Protein AF-A0A821G284-F1 (afdb_monomer)

Solvent-accessible surface area (backbone atoms only — not comparable to full-atom values): 5428 Å² total; per-residue (Å²): 142,83,88,77,83,86,81,82,83,84,82,85,86,87,86,88,83,74,96,70,87,66,101,66,86,90,82,86,87,88,84,70,70,62,88,46,97,87,67,66,82,83,72,84,94,60,94,74,85,88,85,89,63,82,82,57,71,71,66,79,67,53,81,78,85,72,131

Secondary structure (DSSP, 8-state):
--SSSS--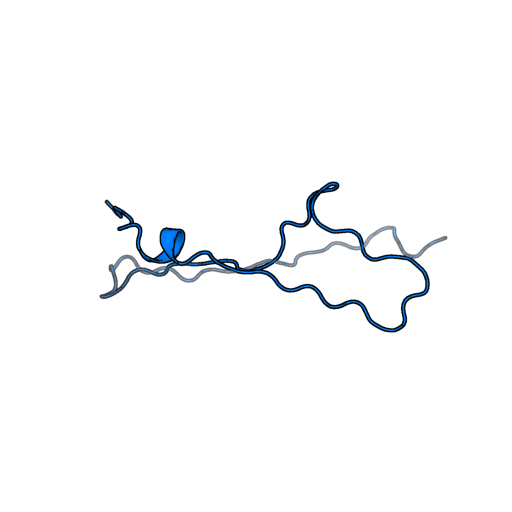----------SSPPSSPPP----S---STTT--PPTT-S---------HHHHTS-----

Foldseek 3Di:
DPDPPDDDDDDDDDDDDDPDDDPDDDDDDDWDWDPDPPTDDDDPPDPDDDGDTDDDPVNVPDPDPDD

Sequence (67 aa):
FDLLLDRRDSSGIRFYLSNELRQHDLGYITFGTMSNLFGLAIPPLVERFVVDSYCPAKVTRVKCHFF

pLDDT: mean 81.96, std 13.25, range [43.5, 96.5]

Radius of gyration: 21.2 Å; Cα contacts (8 Å, |Δi|>4): 16; chains: 1; bounding box: 39×19×54 Å

Structure (mmCIF, N/CA/C/O backbone):
data_AF-A0A821G284-F1
#
_entry.id   AF-A0A821G284-F1
#
loop_
_atom_site.group_PDB
_atom_site.id
_atom_site.type_symbol
_atom_site.label_atom_id
_atom_site.label_alt_id
_atom_site.label_comp_id
_atom_site.label_asym_id
_atom_site.label_entity_id
_atom_site.label_seq_id
_atom_site.pdbx_PDB_ins_code
_atom_site.Cartn_x
_atom_site.Cartn_y
_atom_site.Cartn_z
_atom_site.occupancy
_atom_site.B_iso_or_equiv
_atom_site.auth_seq_id
_atom_site.auth_comp_i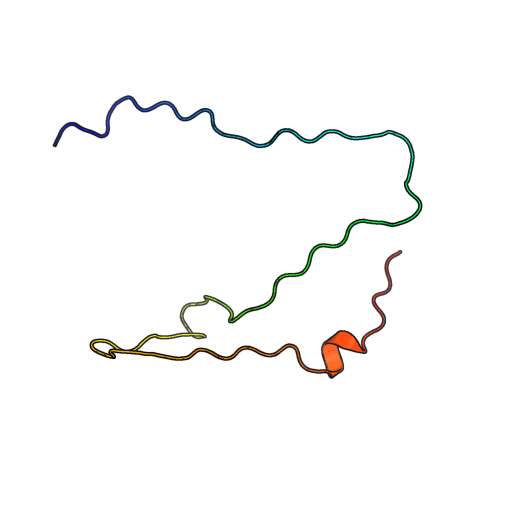d
_atom_site.auth_asym_id
_atom_site.auth_atom_id
_atom_site.pdbx_PDB_model_num
ATOM 1 N N . PHE A 1 1 ? -14.775 5.422 -29.393 1.00 50.97 1 PHE A N 1
ATOM 2 C CA . PHE A 1 1 ? -14.148 5.803 -28.108 1.00 50.97 1 PHE A CA 1
ATOM 3 C C . PHE A 1 1 ? -15.262 5.822 -27.055 1.00 50.97 1 PHE A C 1
ATOM 5 O O . PHE A 1 1 ? -15.531 6.857 -26.470 1.00 50.97 1 PHE A O 1
ATOM 12 N N . ASP A 1 2 ? -15.942 4.688 -26.826 1.00 55.38 2 ASP A N 1
ATOM 13 C CA . ASP A 1 2 ? -17.307 4.697 -26.249 1.00 55.38 2 ASP A CA 1
ATOM 14 C C . ASP A 1 2 ? -17.493 3.768 -25.036 1.00 55.38 2 ASP A C 1
ATOM 16 O O . ASP A 1 2 ? -18.590 3.301 -24.766 1.00 55.38 2 ASP A O 1
ATOM 20 N N . LEU A 1 3 ? -16.427 3.478 -24.281 1.00 60.12 3 LEU A N 1
ATOM 21 C CA . LEU A 1 3 ? -16.478 2.566 -23.121 1.00 60.12 3 LEU A CA 1
ATOM 22 C C . LEU A 1 3 ? -16.484 3.265 -21.745 1.00 60.12 3 LEU A C 1
ATOM 24 O O . LEU A 1 3 ? -16.411 2.582 -20.727 1.00 60.12 3 LEU A O 1
ATOM 28 N N . LEU A 1 4 ? -16.535 4.602 -21.684 1.00 68.44 4 LEU A N 1
ATOM 29 C CA . LEU A 1 4 ? -16.280 5.360 -20.442 1.00 68.44 4 LEU A CA 1
ATOM 30 C C . LEU A 1 4 ? -17.438 6.214 -19.917 1.00 68.44 4 LEU A C 1
ATOM 32 O O . LEU A 1 4 ? -17.312 6.780 -18.833 1.00 68.44 4 LEU A O 1
ATOM 36 N N . LEU A 1 5 ? -18.557 6.314 -20.627 1.00 68.75 5 LEU A N 1
ATOM 37 C CA . LEU A 1 5 ? -19.698 7.084 -20.140 1.00 68.75 5 LEU A CA 1
ATOM 38 C C . LEU A 1 5 ? -20.712 6.127 -19.507 1.00 68.75 5 LEU A C 1
ATOM 40 O O . LEU A 1 5 ? -21.156 5.186 -20.153 1.00 68.75 5 LEU A O 1
ATOM 44 N N . ASP A 1 6 ? -21.034 6.397 -18.237 1.00 71.25 6 ASP A N 1
ATOM 45 C CA . ASP A 1 6 ? -22.080 5.759 -17.415 1.00 71.25 6 ASP A CA 1
ATOM 46 C C . ASP A 1 6 ? -21.692 4.578 -16.495 1.00 71.25 6 ASP A C 1
ATOM 48 O O . ASP A 1 6 ? -22.538 3.795 -16.061 1.00 71.25 6 ASP A O 1
ATOM 52 N N . ARG A 1 7 ? -20.417 4.448 -16.096 1.00 79.31 7 ARG A N 1
ATOM 53 C CA . ARG A 1 7 ? -20.036 3.475 -15.051 1.00 79.31 7 ARG A CA 1
ATOM 54 C C . ARG A 1 7 ? -20.144 4.086 -13.650 1.00 79.31 7 ARG A C 1
ATOM 56 O O . ARG A 1 7 ? -19.231 4.764 -13.186 1.00 79.31 7 ARG A O 1
ATOM 63 N N . ARG A 1 8 ? -21.250 3.816 -12.953 1.00 83.81 8 ARG A N 1
ATOM 64 C CA . ARG A 1 8 ? -21.402 4.150 -11.529 1.00 83.81 8 ARG A CA 1
ATOM 65 C C . ARG A 1 8 ? -20.686 3.109 -10.668 1.00 83.81 8 ARG A C 1
ATOM 67 O O . ARG A 1 8 ? -21.150 1.978 -10.558 1.00 83.81 8 ARG A O 1
ATOM 74 N N . ASP A 1 9 ? -19.579 3.496 -10.043 1.00 86.12 9 ASP A N 1
ATOM 75 C CA . ASP A 1 9 ? -18.962 2.691 -8.988 1.00 86.12 9 ASP A CA 1
ATOM 76 C C . ASP A 1 9 ? -19.713 2.878 -7.659 1.00 86.12 9 ASP A C 1
ATOM 78 O O . ASP A 1 9 ? -20.214 3.958 -7.339 1.00 86.12 9 ASP A O 1
ATOM 82 N N . SER A 1 10 ? -19.856 1.800 -6.897 1.00 91.19 10 SER A N 1
ATOM 83 C CA . SER A 1 10 ? -20.450 1.794 -5.549 1.00 91.19 10 SER A CA 1
ATOM 84 C C . SER A 1 10 ? -19.663 0.872 -4.616 1.00 91.19 10 SER A C 1
ATOM 86 O O . SER A 1 10 ? -20.222 0.268 -3.700 1.00 91.19 10 SER A O 1
ATOM 88 N N . SER A 1 11 ? -18.362 0.737 -4.880 1.00 93.94 11 SER A N 1
ATOM 89 C CA . SER A 1 11 ? -17.425 0.011 -4.034 1.00 93.94 11 SER A CA 1
ATOM 90 C C . SER A 1 11 ? -17.166 0.749 -2.711 1.00 93.94 11 SER A C 1
ATOM 92 O O . SER A 1 11 ? -17.330 1.965 -2.598 1.00 93.94 11 SER A O 1
ATOM 94 N N . GLY A 1 12 ? -16.795 0.005 -1.668 1.00 94.06 12 GLY A N 1
ATOM 95 C CA . GLY A 1 12 ? -16.509 0.571 -0.354 1.00 94.06 12 GLY A CA 1
ATOM 96 C C . GLY A 1 12 ? -16.180 -0.491 0.688 1.00 94.06 12 GLY A C 1
ATOM 97 O O . GLY A 1 12 ? -16.225 -1.691 0.417 1.00 94.06 12 GLY A O 1
ATOM 98 N N . ILE A 1 13 ? -15.858 -0.034 1.899 1.00 96.06 13 ILE A N 1
ATOM 99 C CA . ILE A 1 13 ? -15.530 -0.885 3.047 1.00 96.06 13 ILE A CA 1
ATOM 100 C C . ILE A 1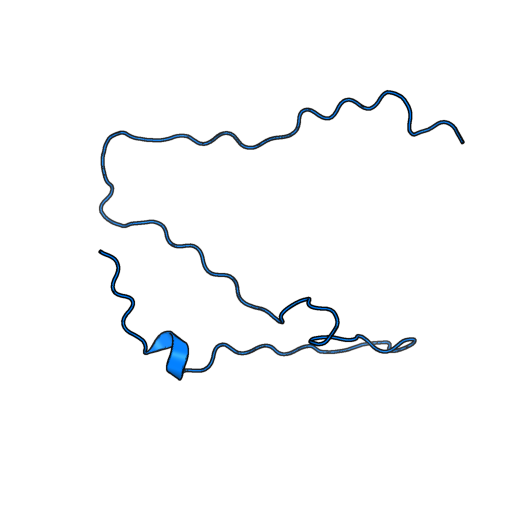 13 ? -16.542 -0.607 4.158 1.00 96.06 13 ILE A C 1
ATOM 102 O O . ILE A 1 13 ? -16.853 0.548 4.453 1.00 96.06 13 ILE A O 1
ATOM 106 N N . ARG A 1 14 ? -17.056 -1.668 4.788 1.00 96.50 14 ARG A N 1
ATOM 107 C CA . ARG A 1 14 ? -17.904 -1.579 5.980 1.00 96.50 14 ARG A CA 1
ATOM 108 C C . ARG A 1 14 ? -17.121 -2.042 7.203 1.00 96.50 14 ARG A C 1
ATOM 110 O O . ARG A 1 14 ? -16.644 -3.172 7.233 1.00 96.50 14 ARG A O 1
ATOM 117 N N . PHE A 1 15 ? -17.039 -1.183 8.213 1.00 95.12 15 PHE A N 1
ATOM 118 C CA . PHE A 1 15 ? -16.424 -1.500 9.499 1.00 95.12 15 PHE A CA 1
ATOM 119 C C . PHE A 1 15 ? -17.486 -1.924 10.515 1.00 95.12 15 PHE A C 1
ATOM 121 O O . PHE A 1 15 ? -18.573 -1.349 10.561 1.00 95.12 15 PHE A O 1
ATOM 128 N N . TYR A 1 16 ? -17.153 -2.917 11.338 1.00 94.88 16 TYR A N 1
ATOM 129 C CA . TYR A 1 16 ? -17.979 -3.382 12.450 1.00 94.88 16 TYR A CA 1
ATOM 130 C C . TYR A 1 16 ? -17.268 -3.024 13.753 1.00 94.88 16 TYR A C 1
ATOM 132 O O . TYR A 1 16 ? -16.163 -3.503 14.007 1.00 94.88 16 TYR A O 1
ATOM 140 N N . LEU A 1 17 ? -17.884 -2.150 14.545 1.00 93.25 17 LEU A N 1
ATOM 141 C CA . LEU A 1 17 ? -17.297 -1.585 15.759 1.00 93.25 17 LEU A CA 1
ATOM 142 C C . LEU A 1 17 ? -17.990 -2.142 17.008 1.00 93.25 17 LEU A C 1
ATOM 144 O O . LEU A 1 17 ? -19.141 -2.571 16.945 1.00 93.25 17 LEU A O 1
ATOM 148 N N . SER A 1 18 ? -17.278 -2.123 18.134 1.00 94.44 18 SER A N 1
ATOM 149 C CA . SER A 1 18 ? -17.809 -2.432 19.465 1.00 94.44 18 SER A CA 1
ATOM 150 C C . SER A 1 18 ? -17.637 -1.218 20.373 1.00 94.44 18 SER A C 1
ATOM 152 O O . SER A 1 18 ? -16.699 -0.443 20.186 1.00 94.44 18 SER A O 1
ATOM 154 N N . ASN A 1 19 ? -18.509 -1.087 21.372 1.00 95.75 19 ASN A N 1
ATOM 155 C CA . ASN A 1 19 ? -18.374 -0.081 22.428 1.00 95.75 19 ASN A CA 1
ATOM 156 C 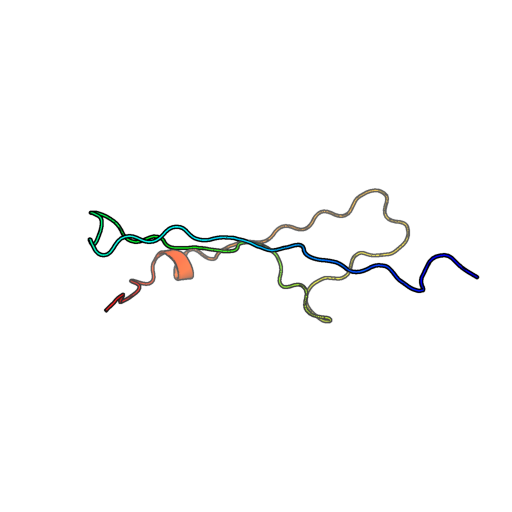C . ASN A 1 19 ? -17.427 -0.537 23.555 1.00 95.75 19 ASN A C 1
ATOM 158 O O . ASN A 1 19 ? -17.129 0.240 24.456 1.00 95.75 19 ASN A O 1
ATOM 162 N N . GLU A 1 20 ? -16.971 -1.791 23.520 1.00 96.12 20 GLU A N 1
ATOM 163 C CA . GLU A 1 20 ? -16.053 -2.364 24.505 1.00 96.12 20 GLU A CA 1
ATOM 164 C C . GLU A 1 20 ? -14.613 -2.355 23.985 1.00 96.12 20 GLU A C 1
ATOM 166 O O . GLU A 1 20 ? -14.340 -2.803 22.864 1.00 96.12 20 GLU A O 1
ATOM 171 N N . LEU A 1 21 ? -13.684 -1.883 24.823 1.00 93.25 21 LEU A N 1
ATOM 172 C CA . LEU A 1 21 ? -12.255 -1.934 24.530 1.00 93.25 21 LEU A CA 1
ATOM 173 C C . LEU A 1 21 ? -11.743 -3.372 24.677 1.00 93.25 21 LEU A C 1
ATOM 175 O O . LEU A 1 21 ? -12.029 -4.058 25.658 1.00 93.25 21 LEU A O 1
ATOM 179 N N . ARG A 1 22 ? -10.975 -3.831 23.688 1.00 91.19 22 ARG A N 1
ATOM 180 C CA . ARG A 1 22 ? -10.364 -5.164 23.702 1.00 91.19 22 ARG A CA 1
ATOM 181 C C . ARG A 1 22 ? -9.060 -5.148 24.496 1.00 91.19 22 ARG A C 1
ATOM 183 O O . ARG A 1 22 ? -8.484 -4.101 24.748 1.00 91.19 22 ARG A O 1
ATOM 190 N N . GLN A 1 23 ? -8.562 -6.336 24.834 1.00 96.44 23 GLN A N 1
ATOM 191 C CA . GLN A 1 23 ? -7.300 -6.505 25.565 1.00 96.44 23 GLN A CA 1
ATOM 192 C C . GLN A 1 23 ? -6.086 -5.859 24.866 1.00 96.44 23 GLN A C 1
ATOM 194 O O . GLN A 1 23 ? -5.118 -5.495 25.530 1.00 96.44 23 GLN A O 1
ATOM 199 N N . HIS A 1 24 ? -6.124 -5.742 23.536 1.00 93.06 24 HIS A N 1
ATOM 200 C CA . HIS A 1 24 ? -5.039 -5.193 22.733 1.00 93.06 24 HIS A CA 1
ATOM 201 C C . HIS A 1 24 ? -5.571 -4.233 21.673 1.00 93.06 24 HIS A C 1
ATOM 203 O O . HIS A 1 24 ? -6.585 -4.517 21.026 1.00 93.06 24 HIS A O 1
ATOM 209 N N . ASP A 1 25 ? -4.827 -3.152 21.457 1.00 90.81 25 ASP A N 1
ATOM 210 C CA . ASP A 1 25 ? -5.078 -2.203 20.383 1.00 90.81 25 ASP A CA 1
ATOM 211 C C . ASP A 1 25 ? -4.539 -2.716 19.048 1.00 90.81 25 ASP A C 1
ATOM 213 O O . ASP A 1 25 ? -3.518 -3.408 18.972 1.00 90.81 25 ASP A O 1
ATOM 217 N N . LEU A 1 26 ? -5.228 -2.349 17.970 1.00 89.25 26 LEU A N 1
ATOM 218 C CA . LEU A 1 26 ? -4.770 -2.627 16.618 1.00 89.25 26 LEU A CA 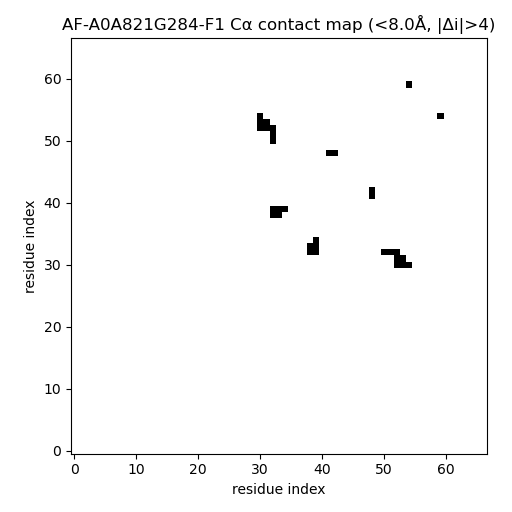1
ATOM 219 C C . LEU A 1 26 ? -3.823 -1.518 16.154 1.00 89.25 26 LEU A C 1
ATOM 221 O O . LEU A 1 26 ? -4.210 -0.357 16.049 1.00 89.25 26 LEU A O 1
ATOM 225 N N . GLY A 1 27 ? -2.593 -1.899 15.819 1.00 88.50 27 GLY A N 1
ATOM 226 C CA . GLY A 1 27 ? -1.650 -1.060 15.086 1.00 88.50 27 GLY A CA 1
ATOM 227 C C . GLY A 1 27 ? -1.556 -1.485 13.622 1.00 88.50 27 GLY A C 1
ATOM 228 O O . GLY A 1 27 ? -1.726 -2.659 13.295 1.00 88.50 27 GLY A O 1
ATOM 229 N N . TYR A 1 28 ? -1.240 -0.539 12.739 1.00 88.38 28 TYR A N 1
ATOM 230 C CA . TYR A 1 28 ? -0.882 -0.819 11.350 1.00 88.38 28 TYR A CA 1
ATOM 231 C C . TYR A 1 28 ? 0.491 -0.222 11.041 1.00 88.38 28 TYR A C 1
ATOM 233 O O . TYR A 1 28 ? 0.795 0.894 11.460 1.00 88.38 28 TYR A O 1
ATOM 241 N N . ILE A 1 29 ? 1.319 -0.974 10.314 1.00 86.50 29 ILE A N 1
ATOM 242 C CA . ILE A 1 29 ? 2.659 -0.558 9.899 1.00 86.50 29 ILE A CA 1
ATOM 243 C C . ILE A 1 29 ? 2.867 -0.871 8.419 1.00 86.50 29 ILE A C 1
ATOM 245 O O . ILE A 1 29 ? 2.479 -1.935 7.936 1.00 86.50 29 ILE A O 1
ATOM 249 N N . THR A 1 30 ? 3.495 0.059 7.705 1.00 86.75 30 THR A N 1
ATOM 250 C CA . THR A 1 30 ? 3.913 -0.108 6.312 1.00 86.75 30 THR A CA 1
ATOM 251 C C . THR A 1 30 ? 5.429 -0.220 6.232 1.00 86.75 30 THR A C 1
ATOM 253 O O . THR A 1 30 ? 6.159 0.534 6.874 1.00 86.75 30 THR A O 1
ATOM 256 N N . PHE A 1 31 ? 5.907 -1.159 5.416 1.00 84.44 31 PHE A N 1
ATOM 257 C CA . PHE A 1 31 ? 7.319 -1.305 5.073 1.00 84.44 31 PHE A CA 1
ATOM 258 C C . PHE A 1 31 ? 7.479 -1.231 3.560 1.00 84.44 31 PHE A C 1
ATOM 260 O O . PHE A 1 31 ? 6.626 -1.716 2.819 1.00 84.44 31 PHE A O 1
ATOM 267 N N . GLY A 1 32 ? 8.583 -0.650 3.107 1.00 83.88 32 GLY A N 1
ATOM 268 C CA . GLY A 1 32 ? 8.914 -0.572 1.692 1.00 83.88 32 GLY A CA 1
ATOM 269 C C . GLY A 1 32 ? 9.768 0.645 1.372 1.00 83.88 32 GLY A C 1
ATOM 270 O O . GLY A 1 32 ? 10.183 1.389 2.264 1.00 83.88 32 GLY A O 1
ATOM 271 N N . THR A 1 33 ? 10.026 0.843 0.084 1.00 82.00 33 THR A N 1
ATOM 272 C CA . THR A 1 33 ? 10.700 2.040 -0.419 1.00 82.00 33 THR A CA 1
ATOM 273 C C . THR A 1 33 ? 9.677 3.148 -0.630 1.00 82.00 33 THR A C 1
ATOM 275 O O . THR A 1 33 ? 8.575 2.914 -1.125 1.00 82.00 33 THR A O 1
ATOM 278 N N . MET A 1 34 ? 10.048 4.374 -0.268 1.00 74.06 34 MET A N 1
ATOM 279 C CA . MET A 1 34 ? 9.211 5.544 -0.498 1.00 74.06 34 MET A CA 1
ATOM 280 C C . MET A 1 34 ? 9.053 5.780 -2.004 1.00 74.06 34 MET A C 1
ATOM 282 O O . MET A 1 34 ? 10.036 5.964 -2.715 1.00 74.06 34 MET A O 1
ATOM 286 N N . SER A 1 35 ? 7.814 5.790 -2.491 1.00 67.81 35 SER A N 1
ATOM 287 C CA . SER A 1 35 ? 7.483 5.925 -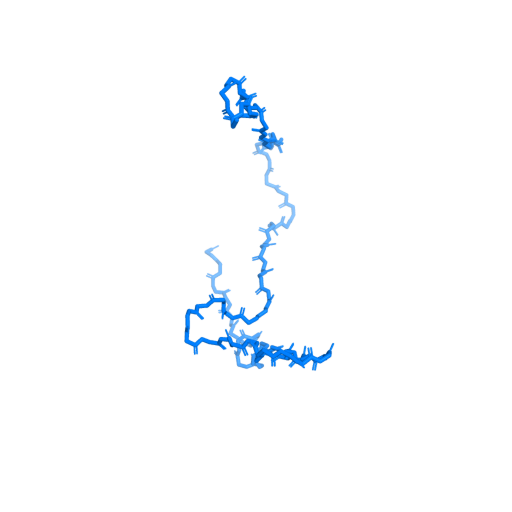3.917 1.00 67.81 35 SER A CA 1
ATOM 288 C C . SER A 1 35 ? 7.551 7.371 -4.426 1.00 67.81 35 SER A C 1
ATOM 290 O O . SER A 1 35 ? 6.838 7.735 -5.361 1.00 67.81 35 SER A O 1
ATOM 292 N N . ASN A 1 36 ? 8.333 8.239 -3.778 1.00 68.69 36 ASN A N 1
ATOM 293 C CA . ASN A 1 36 ? 8.455 9.627 -4.208 1.00 68.69 36 ASN A CA 1
ATOM 294 C C . ASN A 1 36 ? 9.347 9.728 -5.458 1.00 68.69 36 ASN A C 1
ATOM 296 O O . ASN A 1 36 ? 10.211 8.885 -5.692 1.00 68.69 36 ASN A O 1
ATOM 300 N N . LEU A 1 37 ? 9.164 10.804 -6.234 1.00 55.34 37 LEU A N 1
ATOM 301 C CA . LEU A 1 37 ? 9.846 11.036 -7.519 1.00 55.34 37 LEU A CA 1
ATOM 302 C C . LEU A 1 37 ? 11.387 10.982 -7.462 1.00 55.34 37 LEU A C 1
ATOM 304 O O . LEU A 1 37 ? 12.028 10.889 -8.501 1.00 55.34 37 LEU A O 1
ATOM 308 N N . PHE A 1 38 ? 11.977 11.054 -6.267 1.00 61.59 38 PHE A N 1
ATOM 309 C CA . PHE A 1 38 ? 13.424 11.091 -6.052 1.00 61.59 38 PHE A CA 1
ATOM 310 C C . PHE A 1 38 ? 13.982 9.833 -5.366 1.00 61.59 38 PHE A C 1
ATOM 312 O O . PHE A 1 38 ? 15.195 9.735 -5.200 1.00 61.59 38 PHE A O 1
ATOM 319 N N . GLY A 1 39 ? 13.131 8.902 -4.921 1.00 64.44 39 GLY A N 1
ATOM 320 C CA . GLY A 1 39 ? 13.537 7.800 -4.040 1.00 64.44 39 GLY A CA 1
ATOM 321 C C . GLY A 1 39 ? 13.726 6.455 -4.732 1.00 64.44 39 GLY A C 1
ATOM 322 O O . GLY A 1 39 ? 14.467 5.615 -4.226 1.00 64.44 39 GLY A O 1
ATOM 323 N N . LEU A 1 40 ? 13.076 6.237 -5.879 1.00 77.19 40 LEU A N 1
ATOM 324 C CA . LEU A 1 40 ? 13.158 4.972 -6.601 1.00 77.19 40 LEU A CA 1
ATOM 325 C C . LEU A 1 40 ? 12.912 5.170 -8.097 1.00 77.19 40 LEU A C 1
ATOM 327 O O . LEU A 1 40 ? 11.846 5.625 -8.502 1.00 77.19 40 LEU A O 1
ATOM 331 N N . ALA A 1 41 ? 13.883 4.773 -8.915 1.00 82.75 41 ALA A N 1
ATOM 332 C CA . ALA A 1 41 ? 13.754 4.730 -10.365 1.00 82.75 41 ALA A CA 1
ATOM 333 C C . ALA A 1 41 ? 14.134 3.333 -10.855 1.00 82.75 41 ALA A C 1
ATOM 335 O O . ALA A 1 41 ? 15.204 2.826 -10.521 1.00 82.75 41 ALA A O 1
ATOM 336 N N . ILE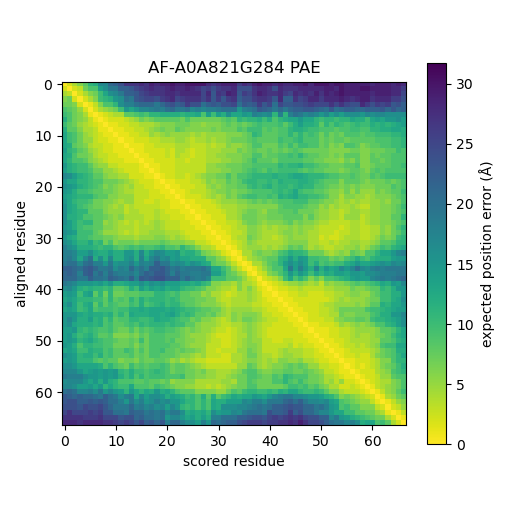 A 1 42 ? 13.251 2.719 -11.640 1.00 86.56 42 ILE A N 1
ATOM 337 C CA . ILE A 1 42 ? 13.533 1.452 -12.316 1.00 86.56 42 ILE A CA 1
ATOM 338 C C . ILE A 1 42 ? 14.085 1.801 -13.705 1.00 86.56 42 ILE A C 1
ATOM 340 O O . ILE A 1 42 ? 13.383 2.470 -14.468 1.00 86.56 42 ILE A O 1
ATOM 344 N N . PRO A 1 43 ? 15.320 1.398 -14.050 1.00 89.94 43 PRO A N 1
ATOM 345 C CA . PRO A 1 43 ? 15.887 1.690 -15.363 1.00 89.94 43 PRO A CA 1
ATOM 346 C C . PRO A 1 43 ? 15.103 1.003 -16.497 1.00 89.94 43 PRO A C 1
ATOM 348 O O . PRO A 1 43 ? 14.548 -0.078 -16.291 1.00 89.94 43 PRO A O 1
ATOM 351 N N . PRO A 1 44 ? 15.064 1.582 -17.709 1.00 93.25 44 PRO A N 1
ATOM 352 C CA . PRO A 1 44 ? 14.425 0.938 -18.850 1.00 93.25 44 PRO A CA 1
ATOM 353 C C . PRO A 1 44 ? 15.220 -0.292 -19.315 1.00 93.25 44 PRO A C 1
ATOM 355 O O . PRO A 1 44 ? 16.440 -0.343 -19.175 1.00 93.25 44 PRO A O 1
ATOM 358 N N . LEU A 1 45 ? 14.523 -1.253 -19.933 1.00 94.88 45 LEU A N 1
ATOM 359 C CA . LEU A 1 45 ? 15.097 -2.436 -20.603 1.00 94.88 45 LEU A CA 1
ATOM 360 C C . LEU A 1 45 ? 15.856 -3.424 -19.696 1.00 94.88 45 LEU A C 1
ATOM 362 O O . LEU A 1 45 ? 16.563 -4.296 -20.197 1.00 94.88 45 LEU A O 1
ATOM 366 N N . VAL A 1 46 ? 15.699 -3.328 -18.376 1.00 95.31 46 VAL A N 1
ATOM 367 C CA . VAL A 1 46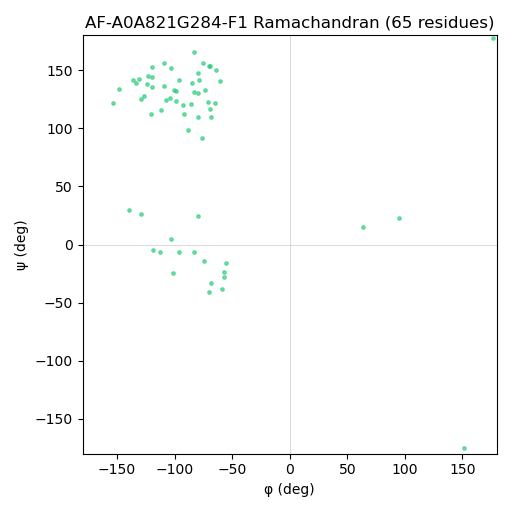 ? 16.235 -4.328 -17.444 1.00 95.31 46 VAL A CA 1
ATOM 368 C C . VAL A 1 46 ? 15.282 -5.519 -17.337 1.00 95.31 46 VAL A C 1
ATOM 370 O O . VAL A 1 46 ? 14.086 -5.347 -17.118 1.00 95.31 46 VAL A O 1
ATOM 373 N N . GLU A 1 47 ? 15.810 -6.737 -17.465 1.00 94.81 47 GLU A N 1
ATOM 374 C CA . GLU A 1 47 ? 15.027 -7.972 -17.285 1.00 94.81 47 GLU A CA 1
ATOM 375 C C . GLU A 1 47 ? 14.608 -8.166 -15.817 1.00 94.81 47 GLU A C 1
ATOM 377 O O . GLU A 1 47 ? 13.524 -8.664 -15.517 1.00 94.81 47 GLU A O 1
ATOM 382 N N . ARG A 1 48 ? 15.458 -7.727 -14.883 1.00 93.88 48 ARG A N 1
ATOM 383 C CA . ARG A 1 48 ? 15.201 -7.774 -13.443 1.00 93.88 48 ARG A CA 1
ATOM 384 C C . ARG A 1 48 ? 15.886 -6.605 -12.742 1.00 93.88 48 ARG A C 1
ATOM 386 O O . ARG A 1 48 ? 17.071 -6.361 -12.948 1.00 93.88 48 ARG A O 1
ATOM 393 N N . PHE A 1 49 ? 15.150 -5.940 -11.856 1.00 89.44 49 PHE A N 1
ATOM 394 C CA . PHE A 1 49 ? 15.666 -4.922 -10.943 1.00 89.44 49 PHE A CA 1
ATOM 395 C C . PHE A 1 49 ? 15.201 -5.246 -9.524 1.00 89.44 49 PHE A C 1
ATOM 397 O O . PHE A 1 49 ? 14.009 -5.453 -9.299 1.00 89.44 49 PHE A O 1
ATOM 404 N N . VAL A 1 50 ? 16.142 -5.350 -8.586 1.00 89.44 50 VAL A N 1
ATOM 405 C CA . VAL A 1 50 ? 15.860 -5.698 -7.187 1.00 89.44 50 VAL A CA 1
ATOM 406 C C . VAL A 1 50 ? 15.875 -4.426 -6.352 1.00 89.44 50 VAL A C 1
ATOM 408 O O . VAL A 1 50 ? 16.785 -3.609 -6.479 1.00 89.44 50 VAL A O 1
ATOM 411 N N . VAL A 1 51 ? 14.858 -4.264 -5.508 1.00 86.81 51 VAL A N 1
ATOM 412 C CA . VAL A 1 51 ? 14.724 -3.132 -4.592 1.00 86.81 51 VAL A CA 1
ATOM 413 C C . VAL A 1 51 ? 14.675 -3.675 -3.177 1.00 86.81 51 VAL A C 1
ATOM 415 O O . VAL A 1 51 ? 13.690 -4.302 -2.794 1.00 86.81 51 VAL A O 1
ATOM 418 N N . ASP A 1 52 ? 15.720 -3.391 -2.407 1.00 86.62 52 ASP A N 1
ATOM 419 C CA . ASP A 1 52 ? 15.786 -3.751 -0.997 1.00 86.62 52 ASP A CA 1
ATOM 420 C C . ASP A 1 52 ? 15.536 -2.517 -0.126 1.00 86.62 52 ASP A C 1
ATOM 422 O O . ASP A 1 52 ? 16.206 -1.489 -0.257 1.00 86.62 52 ASP A O 1
ATOM 426 N N . SER A 1 53 ? 14.571 -2.623 0.785 1.00 85.88 53 SER A N 1
ATOM 427 C CA . SER A 1 53 ? 14.229 -1.577 1.753 1.00 85.88 53 SER A CA 1
ATOM 428 C C . SER A 1 53 ? 14.426 -2.103 3.165 1.00 85.88 53 SER A C 1
ATOM 430 O O . SER A 1 53 ? 14.116 -3.256 3.459 1.00 85.88 53 SER A O 1
ATOM 432 N N . TYR A 1 54 ? 14.875 -1.237 4.070 1.00 86.50 54 TYR A N 1
ATOM 433 C CA . TYR A 1 54 ? 15.186 -1.630 5.439 1.00 86.50 54 TYR A CA 1
ATOM 434 C C . TYR A 1 54 ? 14.539 -0.681 6.439 1.00 86.50 54 TYR A C 1
ATOM 436 O O . TYR A 1 54 ? 14.519 0.532 6.242 1.00 86.50 54 TYR A O 1
ATOM 444 N N . CYS A 1 55 ? 14.065 -1.241 7.551 1.00 85.50 55 CYS A N 1
ATOM 445 C CA . CYS A 1 55 ? 13.745 -0.476 8.748 1.00 85.50 55 CYS A CA 1
ATOM 446 C C . CYS A 1 55 ? 14.991 -0.461 9.651 1.00 85.50 55 CYS A C 1
ATOM 448 O O . CYS A 1 55 ? 15.379 -1.519 10.155 1.00 85.50 55 CYS A O 1
ATOM 450 N N . PRO A 1 56 ? 15.662 0.690 9.854 1.00 85.31 56 PRO A N 1
ATOM 451 C CA . PRO A 1 56 ? 16.853 0.743 10.692 1.00 85.31 56 PRO A CA 1
ATOM 452 C C . PRO A 1 56 ? 16.538 0.316 12.128 1.00 85.31 56 PRO A C 1
ATOM 454 O O . PRO A 1 56 ? 15.542 0.751 12.700 1.00 85.31 56 PRO A O 1
ATOM 457 N N . ALA A 1 57 ? 17.435 -0.441 12.768 1.00 83.94 57 ALA A N 1
ATOM 458 C CA . ALA A 1 57 ? 17.244 -0.905 14.149 1.00 83.94 57 ALA A CA 1
ATOM 459 C C . ALA A 1 57 ? 17.025 0.236 15.161 1.00 83.94 57 ALA A C 1
ATOM 461 O O . ALA A 1 57 ? 16.435 0.033 16.218 1.00 83.94 57 ALA A O 1
ATOM 462 N N . LYS A 1 58 ? 17.482 1.457 14.848 1.00 84.44 58 LYS A N 1
ATOM 463 C CA . LYS A 1 58 ? 17.180 2.648 15.651 1.00 84.44 58 LYS A CA 1
ATOM 464 C C . LYS A 1 58 ? 15.670 2.893 15.745 1.00 84.44 58 LYS A C 1
ATOM 466 O O . LYS A 1 58 ? 15.213 3.267 16.813 1.00 84.44 58 LYS A O 1
ATOM 471 N N . VAL A 1 59 ? 14.913 2.657 14.673 1.00 81.75 59 VAL A N 1
ATOM 472 C CA . VAL A 1 59 ? 13.463 2.902 14.604 1.00 81.75 59 VAL A CA 1
ATOM 473 C C . VAL A 1 59 ? 12.691 1.903 15.463 1.00 81.75 59 VAL A C 1
ATOM 475 O O . VAL A 1 59 ? 11.798 2.300 16.199 1.00 81.75 59 VAL A O 1
ATOM 478 N N . THR A 1 60 ? 13.073 0.624 15.456 1.00 82.94 60 THR A N 1
ATOM 479 C CA . THR A 1 60 ? 12.405 -0.414 16.267 1.00 82.94 60 THR A CA 1
ATOM 480 C C . THR A 1 60 ? 12.746 -0.347 17.757 1.00 82.94 60 THR A C 1
ATOM 482 O O . THR A 1 60 ? 12.072 -0.968 18.573 1.00 82.94 60 THR A O 1
ATOM 485 N N . ARG A 1 61 ? 13.792 0.399 18.129 1.00 80.06 61 ARG A N 1
ATOM 486 C CA . ARG A 1 61 ? 14.227 0.596 19.523 1.00 80.06 61 ARG A CA 1
ATOM 487 C C . ARG A 1 61 ? 13.688 1.876 20.156 1.00 80.06 61 ARG A C 1
ATOM 489 O O . ARG A 1 61 ? 13.902 2.095 21.348 1.00 80.06 61 ARG A O 1
ATOM 496 N N . VAL A 1 62 ? 13.018 2.728 19.382 1.00 77.38 62 VAL A N 1
ATOM 497 C CA . VAL A 1 62 ? 12.313 3.886 19.932 1.00 77.38 62 VAL A CA 1
ATOM 498 C C . VAL A 1 62 ? 11.099 3.364 20.692 1.00 77.38 62 VAL A C 1
ATOM 500 O O . VAL A 1 62 ? 10.260 2.664 20.130 1.00 77.38 62 VAL A O 1
ATOM 503 N N . LYS A 1 63 ? 10.999 3.698 21.982 1.00 68.00 63 LYS A N 1
ATOM 504 C CA . LYS A 1 63 ? 9.759 3.488 22.729 1.00 68.00 63 LYS A CA 1
ATOM 505 C C . LYS A 1 63 ? 8.717 4.449 22.174 1.00 68.00 63 LYS A C 1
ATOM 507 O O . LYS A 1 63 ? 8.826 5.658 22.366 1.00 68.00 63 LYS A O 1
ATOM 512 N N . CYS A 1 64 ? 7.724 3.915 21.478 1.00 64.69 64 CYS A N 1
ATOM 513 C CA . CYS A 1 64 ? 6.545 4.686 21.131 1.00 64.69 64 CYS A CA 1
ATOM 514 C C . CYS A 1 64 ? 5.762 4.960 22.420 1.00 64.69 64 CYS A C 1
ATOM 516 O O . CYS A 1 64 ? 5.305 4.027 23.078 1.00 64.69 64 CYS A O 1
ATOM 518 N N . HIS A 1 65 ? 5.631 6.232 22.792 1.00 54.53 65 HIS A N 1
ATOM 519 C CA . HIS A 1 65 ? 4.654 6.652 23.787 1.00 54.53 65 HIS A CA 1
ATOM 520 C C . HIS A 1 65 ? 3.289 6.664 23.104 1.00 54.53 65 HIS A C 1
ATOM 522 O O . HIS A 1 65 ? 2.917 7.643 22.461 1.00 54.53 65 HIS A O 1
ATOM 528 N N . PHE A 1 66 ? 2.585 5.541 23.179 1.00 54.28 66 PHE A N 1
ATOM 529 C CA . PHE A 1 66 ? 1.142 5.545 22.990 1.00 54.28 66 PHE A CA 1
ATOM 530 C C . PHE A 1 66 ? 0.534 6.010 24.320 1.00 54.28 66 PHE A C 1
ATOM 532 O O . PHE A 1 66 ? 1.011 5.587 25.373 1.00 54.28 66 PHE A O 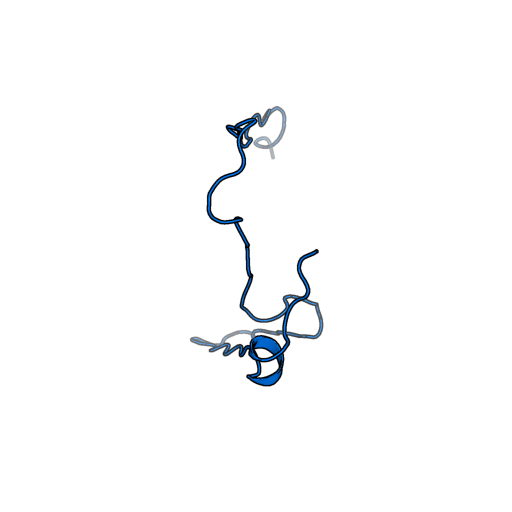1
ATOM 539 N N . PHE A 1 67 ? -0.367 6.992 24.228 1.00 43.50 67 PHE A N 1
ATOM 540 C CA . PHE A 1 67 ? -0.936 7.763 25.339 1.00 43.50 67 PHE A CA 1
ATOM 541 C C . PHE A 1 67 ? -1.442 6.903 26.500 1.00 43.50 67 PHE A C 1
ATOM 543 O O . PHE A 1 67 ? -1.999 5.818 26.229 1.00 43.50 67 PHE A O 1
#

Mean predicted aligned error: 9.72 Å